Protein AF-A0A7S2FDY1-F1 (afdb_monomer_lite)

Organism: NCBI:txid3111310

Secondary structure (DSSP, 8-state):
--TTEEEEEEEGGGSTTHHHHHHHHHHHHHHHHHH-TTSPP----EEEEEEESSSPPPPS--S-STTS-SS-PPEEEE--SS-EEEEE-SSTTSPPEEEEE-TT-EEEE--

pLDDT: mean 92.92, std 7.88, range [49.12, 98.5]

Radius of gyration: 14.55 Å; chains: 1; bounding box: 31×36×36 Å

InterPro domains:
  IPR004574 Alkylated DNA repair protein AlkB [PTHR16557] (29-111)
  IPR027450 Alpha-ketoglutarate-dependent dioxygenase AlkB-like [PF13532] (19-111)
  IPR037151 Alpha-ketoglutarate-dependent dioxygenase AlkB-like superfamily [G3DSA:2.60.120.590] (2-111)

Sequence (111 aa):
VRQGRGRVYDAVDSFVGAPEIRRACEDCVKLARVFDPSMPEMKPSHLLVLYYTTSRKLGWHRDDGPQDGRTLAPVVSLSLGHACDFELKDNPGDTPLVVRLESGDALLFGG

Structure (mmCIF, N/CA/C/O backbone):
data_AF-A0A7S2FDY1-F1
#
_entry.id   AF-A0A7S2FDY1-F1
#
loop_
_atom_site.group_PDB
_atom_site.id
_atom_site.type_symbol
_atom_site.label_atom_id
_atom_site.label_alt_id
_atom_site.label_comp_id
_atom_site.label_asym_id
_atom_site.label_entity_id
_atom_site.label_seq_id
_atom_site.pdbx_PDB_ins_code
_atom_site.Cartn_x
_atom_site.Cartn_y
_atom_site.Cartn_z
_atom_site.occupancy
_atom_site.B_iso_or_equiv
_atom_site.auth_seq_id
_atom_site.auth_comp_id
_atom_site.auth_asym_id
_atom_site.auth_atom_id
_atom_site.pdbx_PDB_model_num
ATOM 1 N N . VAL A 1 1 ? -7.999 -21.892 11.474 1.00 49.12 1 VAL A N 1
ATOM 2 C CA . VAL A 1 1 ? -8.477 -20.627 10.864 1.00 49.12 1 VAL A CA 1
ATOM 3 C C . VAL A 1 1 ? -8.902 -19.696 11.988 1.00 49.12 1 VAL A C 1
ATOM 5 O O . VAL A 1 1 ? -9.760 -20.081 12.772 1.00 49.12 1 VAL A O 1
ATOM 8 N N . ARG A 1 2 ? -8.255 -18.538 12.165 1.00 51.34 2 ARG A N 1
ATOM 9 C CA . ARG A 1 2 ? -8.695 -17.561 13.176 1.00 51.34 2 ARG A CA 1
ATOM 10 C C . ARG A 1 2 ? -9.968 -16.899 12.634 1.00 51.34 2 ARG A C 1
ATOM 12 O O . ARG A 1 2 ? -9.935 -16.359 11.536 1.00 51.34 2 ARG A O 1
ATOM 19 N N . GLN A 1 3 ? -11.092 -17.010 13.342 1.00 70.94 3 GLN A N 1
ATOM 20 C CA . GLN A 1 3 ? -12.363 -16.447 12.872 1.00 70.94 3 GLN A CA 1
ATOM 21 C C . GLN A 1 3 ? -12.234 -14.929 12.657 1.00 70.94 3 GLN A C 1
ATOM 23 O O . GLN A 1 3 ? -11.677 -14.223 13.502 1.00 70.94 3 GLN A O 1
ATOM 28 N N . GLY A 1 4 ? -12.748 -14.432 11.530 1.00 78.06 4 GLY A N 1
ATOM 29 C CA . GLY A 1 4 ? -12.909 -12.998 11.281 1.00 78.06 4 GLY A CA 1
ATOM 30 C C . GLY A 1 4 ? -11.773 -12.278 10.552 1.00 78.06 4 GLY A C 1
ATOM 31 O O . GLY A 1 4 ? -11.973 -11.149 10.118 1.00 78.06 4 GLY A O 1
ATOM 32 N N . ARG A 1 5 ? -10.591 -12.893 10.411 1.00 87.69 5 ARG A N 1
ATOM 33 C CA . ARG A 1 5 ? -9.466 -12.314 9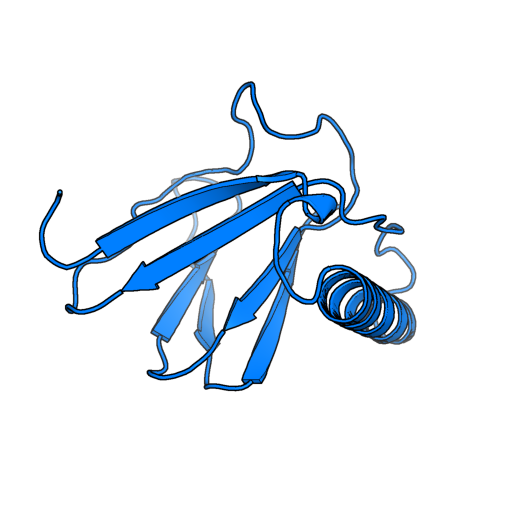.661 1.00 87.69 5 ARG A CA 1
ATOM 34 C C . ARG A 1 5 ? -8.560 -13.400 9.104 1.00 87.69 5 ARG A C 1
ATOM 36 O O . ARG A 1 5 ? -8.197 -14.320 9.840 1.00 87.69 5 ARG A O 1
ATOM 43 N N . GLY A 1 6 ? -8.092 -13.237 7.875 1.00 91.25 6 GLY A N 1
ATOM 44 C CA . GLY A 1 6 ? -6.971 -14.028 7.381 1.00 91.25 6 GLY A CA 1
ATOM 45 C C . GLY A 1 6 ? -6.027 -13.244 6.493 1.00 91.25 6 GLY A C 1
ATOM 46 O O . GLY A 1 6 ? -6.230 -12.063 6.212 1.00 91.25 6 GLY A O 1
ATOM 47 N N . ARG A 1 7 ? -4.936 -13.924 6.148 1.00 93.25 7 ARG A N 1
ATOM 48 C CA . ARG A 1 7 ? -3.843 -13.375 5.360 1.00 93.25 7 ARG A CA 1
ATOM 49 C C . ARG A 1 7 ? -3.354 -14.395 4.348 1.00 93.25 7 ARG A C 1
ATOM 51 O O . ARG A 1 7 ? -3.245 -15.573 4.690 1.00 93.25 7 ARG A O 1
ATOM 58 N N . VAL A 1 8 ? -3.011 -13.919 3.162 1.00 94.62 8 VAL A N 1
ATOM 59 C CA . VAL A 1 8 ? -2.234 -14.653 2.160 1.00 94.62 8 VAL A CA 1
ATOM 60 C C . VAL A 1 8 ? -1.046 -13.773 1.805 1.00 94.62 8 VAL A C 1
ATOM 62 O O . VAL A 1 8 ? -1.229 -12.586 1.562 1.00 94.62 8 VAL A O 1
ATOM 65 N N . TYR A 1 9 ? 0.158 -14.329 1.850 1.00 93.81 9 TYR A N 1
ATOM 66 C CA . TYR A 1 9 ? 1.385 -13.634 1.480 1.00 93.81 9 TYR A CA 1
ATOM 67 C C . TYR A 1 9 ? 2.176 -14.535 0.552 1.00 93.81 9 TYR A C 1
ATOM 69 O O . TYR A 1 9 ? 2.458 -15.673 0.928 1.00 93.81 9 TYR A O 1
ATOM 77 N N . ASP A 1 10 ? 2.502 -14.028 -0.628 1.00 95.31 10 ASP A N 1
ATOM 78 C CA . ASP A 1 10 ? 3.279 -14.757 -1.623 1.00 95.31 10 ASP A CA 1
ATOM 79 C C . ASP A 1 10 ? 3.872 -13.770 -2.646 1.00 95.31 10 ASP A C 1
ATOM 81 O O . ASP A 1 10 ? 3.556 -12.572 -2.635 1.00 95.31 10 ASP A O 1
ATOM 85 N N . ALA A 1 11 ? 4.726 -14.262 -3.540 1.00 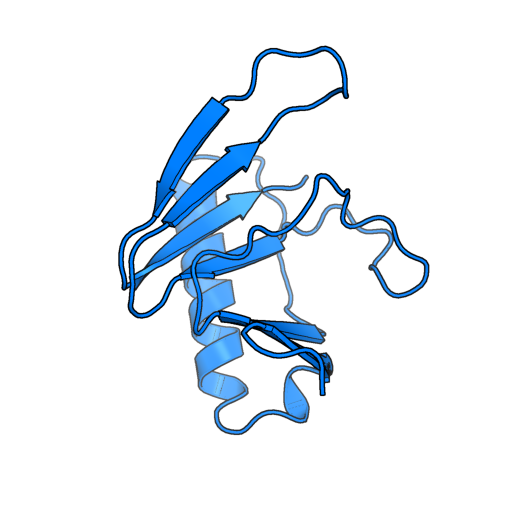95.50 11 ALA A N 1
ATOM 86 C CA . ALA A 1 11 ? 5.175 -13.525 -4.710 1.00 95.50 11 ALA A CA 1
ATOM 87 C C . ALA A 1 11 ? 3.961 -13.073 -5.531 1.00 95.50 11 ALA A C 1
ATOM 89 O O . ALA A 1 11 ? 3.022 -13.843 -5.736 1.00 95.50 11 ALA A O 1
ATOM 90 N N . VAL A 1 12 ? 3.971 -11.841 -6.043 1.00 96.50 12 VAL A N 1
ATOM 91 C CA . VAL A 1 12 ? 2.809 -11.284 -6.763 1.00 96.50 12 VAL A CA 1
ATOM 92 C C . VAL A 1 12 ? 2.433 -12.117 -7.996 1.00 96.50 12 VAL A C 1
ATOM 94 O O . VAL A 1 12 ? 1.257 -12.227 -8.320 1.00 96.50 12 VAL A O 1
ATOM 97 N N . ASP A 1 13 ? 3.405 -12.785 -8.625 1.00 97.12 13 ASP A N 1
ATOM 98 C CA . ASP A 1 13 ? 3.180 -13.642 -9.798 1.00 97.12 13 ASP A CA 1
ATOM 99 C C . ASP A 1 13 ? 2.416 -14.941 -9.478 1.00 97.12 13 ASP A C 1
ATOM 101 O O . ASP A 1 13 ? 1.951 -15.618 -10.391 1.00 97.12 13 ASP A O 1
ATOM 105 N N . SER A 1 14 ? 2.254 -15.287 -8.197 1.00 97.19 14 SER A N 1
ATOM 106 C CA . SER A 1 14 ? 1.410 -16.412 -7.766 1.00 97.19 14 SER A CA 1
ATOM 107 C C . SER A 1 14 ? -0.089 -16.076 -7.760 1.00 97.19 14 SER A C 1
ATOM 109 O O . SER A 1 14 ? -0.924 -16.980 -7.679 1.00 97.19 14 SER A O 1
ATOM 111 N N . PHE A 1 15 ? -0.453 -14.791 -7.850 1.00 96.69 15 PHE A N 1
ATOM 112 C CA . PHE A 1 15 ? -1.839 -14.339 -7.793 1.00 96.69 15 PHE A CA 1
ATOM 113 C C . PHE A 1 15 ? -2.454 -14.243 -9.191 1.00 96.69 15 PHE A C 1
ATOM 115 O O . PHE A 1 15 ? -1.833 -13.794 -10.157 1.00 96.69 15 PHE A O 1
ATOM 122 N N . VAL A 1 16 ? -3.730 -14.616 -9.296 1.00 96.56 16 VAL A N 1
ATOM 123 C CA . VAL A 1 16 ? -4.518 -14.369 -10.509 1.00 96.56 16 VAL A CA 1
ATOM 124 C C . VAL A 1 16 ? -4.644 -12.858 -10.715 1.00 96.56 16 VAL A C 1
ATOM 126 O O . VAL A 1 16 ? -4.988 -12.133 -9.784 1.00 96.56 16 VAL A O 1
ATOM 129 N N . GLY A 1 17 ? -4.376 -12.393 -11.935 1.00 95.94 17 GLY A N 1
ATOM 130 C CA . GLY A 1 17 ? -4.380 -10.965 -12.260 1.00 95.94 17 GLY A CA 1
ATOM 131 C C . GLY A 1 17 ? -3.101 -10.225 -11.851 1.00 95.94 17 GLY A C 1
ATOM 132 O O . GLY A 1 17 ? -3.123 -9.013 -11.644 1.00 95.94 17 GLY A O 1
ATOM 133 N N . ALA A 1 18 ? -1.976 -10.936 -11.698 1.00 97.12 18 ALA A N 1
ATOM 134 C CA . ALA A 1 18 ? -0.684 -10.322 -11.391 1.00 97.12 18 ALA A CA 1
ATOM 135 C C . ALA A 1 18 ? -0.320 -9.135 -12.313 1.00 97.12 18 ALA A C 1
ATOM 137 O O . ALA A 1 18 ? 0.140 -8.122 -11.781 1.00 97.12 18 ALA A O 1
ATOM 138 N N . PRO A 1 19 ? -0.538 -9.174 -13.649 1.00 97.94 19 PRO A N 1
ATOM 139 C CA . PRO A 1 19 ? -0.272 -8.019 -14.511 1.00 97.94 19 PRO A CA 1
ATOM 140 C C . PRO A 1 19 ? -1.080 -6.776 -14.120 1.00 97.94 19 PRO A C 1
ATOM 142 O O . PRO A 1 19 ? -0.534 -5.674 -14.067 1.00 97.94 19 PRO A O 1
ATOM 145 N N . GLU A 1 20 ? -2.362 -6.944 -13.803 1.00 97.62 20 GLU A N 1
ATOM 146 C CA . GLU A 1 20 ? -3.263 -5.867 -13.401 1.00 97.62 20 GLU A CA 1
ATOM 147 C C . GLU A 1 20 ? -2.889 -5.306 -12.028 1.00 97.62 20 GLU A C 1
ATOM 149 O O . GLU A 1 20 ? -2.865 -4.089 -11.854 1.00 97.62 20 GLU A O 1
ATOM 154 N N . ILE A 1 21 ? -2.532 -6.174 -11.076 1.00 96.94 21 ILE A N 1
ATOM 155 C CA . ILE A 1 21 ? -2.067 -5.775 -9.741 1.00 96.94 21 ILE A CA 1
ATOM 156 C C . ILE A 1 21 ? -0.776 -4.961 -9.855 1.00 96.94 21 ILE A C 1
ATOM 158 O O . ILE A 1 21 ? -0.671 -3.879 -9.280 1.00 96.94 21 ILE A O 1
ATOM 162 N N . ARG A 1 22 ? 0.201 -5.454 -10.630 1.00 97.44 22 ARG A N 1
ATOM 163 C CA . ARG A 1 22 ? 1.470 -4.751 -10.870 1.00 97.44 22 ARG A CA 1
ATOM 164 C C . ARG A 1 22 ? 1.217 -3.371 -11.459 1.00 97.44 22 ARG A C 1
ATOM 166 O O . ARG A 1 22 ? 1.705 -2.382 -10.921 1.00 97.44 22 ARG A O 1
ATOM 173 N N . ARG A 1 23 ? 0.395 -3.311 -12.509 1.00 97.38 23 ARG A N 1
ATOM 174 C CA . ARG A 1 23 ? 0.033 -2.059 -13.165 1.00 97.38 23 ARG A CA 1
ATOM 175 C C . ARG A 1 23 ? -0.647 -1.086 -12.203 1.00 97.38 23 ARG A C 1
ATOM 177 O O . ARG A 1 23 ? -0.275 0.079 -12.189 1.00 97.38 23 ARG A O 1
ATOM 184 N N . ALA A 1 24 ? -1.604 -1.547 -11.397 1.00 97.06 24 ALA A N 1
ATOM 185 C CA . ALA A 1 24 ? -2.289 -0.696 -10.428 1.00 97.06 24 ALA A CA 1
ATOM 186 C C . ALA A 1 24 ? -1.301 -0.076 -9.428 1.00 97.06 24 ALA A C 1
ATOM 188 O O . ALA A 1 24 ? -1.311 1.137 -9.232 1.00 97.06 24 ALA A O 1
ATOM 189 N N . CYS A 1 25 ? -0.392 -0.877 -8.860 1.00 97.56 25 CYS A N 1
ATOM 190 C CA . CYS A 1 25 ? 0.634 -0.371 -7.947 1.00 97.56 25 CYS A CA 1
ATOM 191 C C . CYS A 1 25 ? 1.585 0.621 -8.631 1.00 97.56 25 CYS A C 1
ATOM 193 O O . CYS A 1 25 ? 1.875 1.680 -8.079 1.00 97.56 25 CYS A O 1
ATOM 195 N N . GLU A 1 26 ? 2.055 0.303 -9.838 1.00 96.94 26 GLU A N 1
ATOM 196 C CA . GLU A 1 26 ? 2.935 1.184 -10.608 1.00 96.94 26 GLU A CA 1
ATOM 197 C C . GLU A 1 26 ? 2.255 2.513 -10.953 1.00 96.94 26 GLU A C 1
ATOM 199 O O . GLU A 1 26 ? 2.879 3.567 -10.841 1.00 96.94 26 GLU A O 1
ATOM 204 N N . ASP A 1 27 ? 0.983 2.488 -11.349 1.00 97.44 27 ASP A N 1
ATOM 205 C CA . ASP A 1 27 ? 0.220 3.689 -11.687 1.00 97.44 27 ASP A CA 1
ATOM 206 C C . ASP A 1 27 ? -0.051 4.547 -10.437 1.00 97.44 27 ASP A C 1
ATOM 208 O O . ASP A 1 27 ? 0.099 5.770 -10.495 1.00 97.44 27 ASP A O 1
ATOM 212 N N . CYS A 1 28 ? -0.323 3.930 -9.280 1.00 97.69 28 CYS A N 1
ATOM 213 C CA . CYS A 1 28 ? -0.402 4.631 -7.996 1.00 97.69 28 CYS A CA 1
ATOM 214 C C . CYS A 1 28 ? 0.921 5.316 -7.619 1.00 97.69 28 CYS A C 1
ATOM 216 O O . CYS A 1 28 ? 0.918 6.487 -7.243 1.00 97.69 28 CYS A O 1
ATOM 218 N N . VAL A 1 29 ? 2.058 4.622 -7.744 1.00 97.31 29 VAL A N 1
ATOM 219 C CA . VAL A 1 29 ? 3.378 5.192 -7.418 1.00 97.31 29 VAL A CA 1
ATOM 220 C C . VAL A 1 29 ? 3.749 6.309 -8.390 1.00 97.31 29 VAL A C 1
ATOM 222 O O . VAL A 1 29 ? 4.231 7.355 -7.959 1.00 97.31 29 VAL A O 1
ATOM 225 N N . LYS A 1 30 ? 3.476 6.146 -9.691 1.00 97.38 30 LYS A N 1
ATOM 226 C CA . LYS A 1 30 ? 3.663 7.222 -10.679 1.00 97.38 30 LYS A CA 1
ATOM 227 C C . LYS A 1 30 ? 2.858 8.461 -10.302 1.00 97.38 30 LYS A C 1
ATOM 229 O O . LYS A 1 30 ? 3.404 9.558 -10.348 1.00 97.38 30 LYS A O 1
ATOM 234 N N . LEU A 1 31 ? 1.592 8.294 -9.914 1.00 97.38 31 LEU A N 1
ATOM 235 C CA . LEU A 1 31 ? 0.743 9.406 -9.495 1.00 97.38 31 LEU A CA 1
ATOM 236 C C . LEU A 1 31 ? 1.261 10.061 -8.211 1.00 97.38 31 LEU A C 1
ATOM 238 O O . LEU A 1 31 ? 1.364 11.283 -8.160 1.00 97.38 31 LEU A O 1
ATOM 242 N N . ALA A 1 32 ? 1.643 9.274 -7.204 1.00 96.75 32 A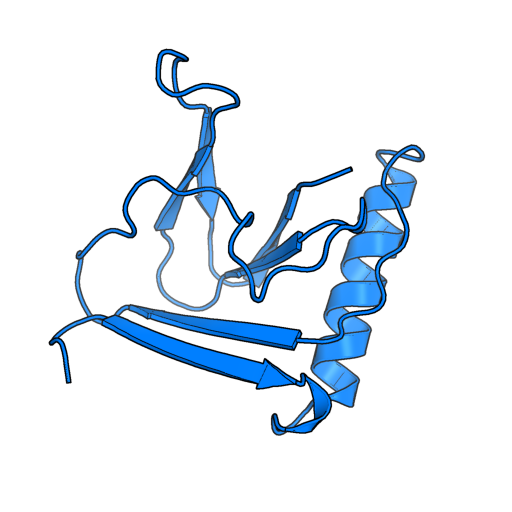LA A N 1
ATOM 243 C CA . ALA A 1 32 ? 2.215 9.803 -5.968 1.00 96.75 32 ALA A CA 1
ATOM 244 C C . ALA A 1 32 ? 3.472 10.637 -6.240 1.00 96.75 32 ALA A C 1
ATOM 246 O O . ALA A 1 32 ? 3.597 11.731 -5.704 1.00 96.75 32 ALA A O 1
ATOM 247 N N . ARG A 1 33 ? 4.336 10.193 -7.161 1.00 96.94 33 ARG A N 1
ATOM 248 C CA . ARG A 1 33 ? 5.548 10.923 -7.565 1.00 96.94 33 ARG A CA 1
ATOM 249 C C . ARG A 1 33 ? 5.289 12.259 -8.261 1.00 96.94 33 ARG A C 1
ATOM 251 O O . ARG A 1 33 ? 6.177 13.107 -8.277 1.00 96.94 33 ARG A O 1
ATOM 258 N N . VAL A 1 34 ? 4.096 12.471 -8.822 1.00 97.56 34 VAL A N 1
ATOM 259 C CA . VAL A 1 34 ? 3.693 13.790 -9.342 1.00 97.56 34 VAL A CA 1
ATOM 260 C C . VAL A 1 34 ? 3.501 14.791 -8.198 1.00 97.56 34 VAL A C 1
ATOM 262 O O . VAL A 1 34 ? 3.824 15.965 -8.363 1.00 97.56 34 VAL A O 1
ATOM 265 N N . PHE A 1 35 ? 3.001 14.338 -7.045 1.00 96.06 35 PHE A N 1
ATOM 266 C CA . PHE A 1 35 ? 2.748 15.183 -5.870 1.00 96.06 35 PHE A CA 1
ATOM 267 C C . PHE A 1 35 ? 3.930 15.233 -4.897 1.00 96.06 35 PHE A C 1
ATOM 269 O O . PHE A 1 35 ? 4.179 16.272 -4.292 1.00 96.06 35 PHE A O 1
ATOM 276 N N . ASP A 1 36 ? 4.670 14.134 -4.782 1.00 96.19 36 ASP A N 1
ATOM 277 C CA . ASP A 1 36 ? 5.884 14.007 -3.989 1.00 96.19 36 ASP A CA 1
ATOM 278 C C . ASP A 1 36 ? 6.999 13.361 -4.829 1.00 96.19 36 ASP A C 1
ATOM 280 O O . ASP A 1 36 ? 7.144 12.135 -4.853 1.00 96.19 36 ASP A O 1
ATOM 284 N N . PRO A 1 37 ? 7.823 14.171 -5.516 1.00 95.88 37 PRO A N 1
ATOM 285 C CA . PRO A 1 37 ? 8.930 13.667 -6.325 1.00 95.88 37 PRO A CA 1
ATOM 286 C C . PRO A 1 37 ? 9.996 12.881 -5.547 1.00 95.88 37 PRO A C 1
ATOM 288 O O . PRO A 1 37 ? 10.819 12.219 -6.183 1.00 95.88 37 PRO A O 1
ATOM 291 N N . SER A 1 38 ? 10.014 12.958 -4.208 1.00 95.25 38 SER A N 1
ATOM 292 C CA . SER A 1 38 ? 10.956 12.206 -3.372 1.00 95.25 38 SER A CA 1
ATOM 293 C C . SER A 1 38 ? 10.556 10.741 -3.179 1.00 95.25 38 SER A C 1
ATOM 295 O O . SER A 1 38 ? 11.418 9.916 -2.875 1.00 95.25 38 SER A O 1
ATOM 297 N N . MET A 1 39 ? 9.285 10.405 -3.435 1.00 95.69 39 MET A N 1
ATOM 298 C CA . MET A 1 39 ? 8.762 9.042 -3.364 1.00 95.69 39 MET A CA 1
ATOM 299 C C . MET A 1 39 ? 9.575 8.095 -4.271 1.00 95.69 39 MET A C 1
ATOM 301 O O . MET A 1 39 ? 9.637 8.311 -5.493 1.00 95.69 39 MET A O 1
ATOM 305 N N . PRO A 1 40 ? 10.190 7.031 -3.719 1.00 95.62 40 PRO A N 1
ATOM 306 C CA . PRO A 1 40 ? 10.977 6.093 -4.508 1.00 95.62 40 PRO A CA 1
ATOM 307 C C . PRO A 1 40 ? 10.137 5.293 -5.503 1.00 95.62 40 PRO A C 1
ATOM 309 O O . PRO A 1 40 ? 8.918 5.157 -5.391 1.00 95.62 40 PRO A O 1
ATOM 312 N N . GLU A 1 41 ? 10.814 4.711 -6.489 1.00 94.50 41 GLU A N 1
ATOM 313 C CA . GLU A 1 41 ? 10.182 3.731 -7.366 1.00 94.50 41 GLU A CA 1
ATOM 314 C C . GLU A 1 41 ? 9.864 2.438 -6.620 1.00 94.50 41 GLU A C 1
ATOM 316 O O . GLU A 1 41 ? 10.569 2.020 -5.702 1.00 94.50 41 GLU A O 1
ATOM 321 N N . MET A 1 42 ? 8.811 1.769 -7.077 1.00 93.00 42 MET A N 1
ATOM 322 C CA . MET A 1 42 ? 8.423 0.453 -6.603 1.00 93.00 42 MET A CA 1
ATOM 323 C C . MET A 1 42 ? 8.305 -0.490 -7.793 1.00 93.00 42 MET A C 1
ATOM 325 O O . MET A 1 42 ? 7.648 -0.177 -8.784 1.00 93.00 42 MET A O 1
ATOM 329 N N . LYS A 1 43 ? 8.872 -1.688 -7.650 1.00 93.19 43 LYS A N 1
ATOM 330 C CA . LYS A 1 43 ? 8.515 -2.847 -8.467 1.00 93.19 43 LYS A CA 1
ATOM 331 C C . LYS A 1 43 ? 7.901 -3.900 -7.541 1.00 93.19 43 LYS A C 1
ATOM 333 O O . LYS A 1 43 ? 8.659 -4.556 -6.823 1.00 93.19 43 LYS A O 1
ATOM 338 N N . PRO A 1 44 ? 6.567 -4.069 -7.512 1.00 93.62 44 PRO A N 1
ATOM 339 C CA . PRO A 1 44 ? 5.926 -4.978 -6.565 1.00 93.62 44 PRO A CA 1
ATOM 340 C C . PRO A 1 44 ? 6.449 -6.404 -6.768 1.00 93.62 44 PRO A C 1
ATOM 342 O O . PRO A 1 44 ? 6.420 -6.935 -7.877 1.00 93.62 44 PRO A O 1
ATOM 345 N N . SER A 1 45 ? 6.984 -7.017 -5.715 1.00 93.12 45 SER A N 1
ATOM 346 C CA . SER A 1 45 ? 7.540 -8.378 -5.764 1.00 93.12 45 SER A CA 1
ATOM 347 C C . SER A 1 45 ? 6.652 -9.381 -5.036 1.00 93.12 45 SER A C 1
ATOM 349 O O . SER A 1 45 ? 6.493 -10.507 -5.499 1.00 93.12 45 SER A O 1
ATOM 351 N N . HIS A 1 46 ? 6.033 -8.947 -3.942 1.00 94.31 46 HIS A N 1
ATOM 352 C CA . HIS A 1 46 ? 5.163 -9.741 -3.089 1.00 94.31 46 HIS A CA 1
ATOM 353 C C . HIS A 1 46 ? 3.868 -8.984 -2.826 1.00 94.31 46 HIS A C 1
ATOM 355 O O . HIS A 1 46 ? 3.836 -7.753 -2.879 1.00 94.31 46 HIS A O 1
ATOM 361 N N . LEU A 1 47 ? 2.810 -9.731 -2.535 1.00 95.69 47 LEU A N 1
ATOM 362 C CA . LEU A 1 47 ? 1.510 -9.194 -2.167 1.00 95.69 47 LEU A CA 1
ATOM 363 C C . LEU A 1 47 ? 1.057 -9.822 -0.851 1.00 95.69 47 LEU A C 1
ATOM 365 O O . LEU A 1 47 ? 1.020 -11.045 -0.713 1.00 95.69 47 LEU A O 1
ATOM 369 N N . LEU A 1 48 ? 0.672 -8.972 0.100 1.00 95.44 48 LEU A N 1
ATOM 370 C CA . LEU A 1 48 ? -0.043 -9.367 1.307 1.00 95.44 48 LEU A CA 1
ATOM 371 C C . LEU A 1 48 ? -1.531 -9.051 1.129 1.00 95.44 48 LEU A C 1
ATOM 373 O O . LEU A 1 48 ? -1.939 -7.895 1.181 1.00 95.44 48 LEU A O 1
ATOM 377 N N . VAL A 1 49 ? -2.358 -10.081 0.974 1.00 95.75 49 VAL A N 1
ATOM 378 C CA . VAL A 1 49 ? -3.816 -9.935 0.988 1.00 95.75 49 VAL A CA 1
ATOM 379 C C . VAL A 1 49 ? -4.309 -10.103 2.415 1.00 95.75 49 VAL A C 1
ATOM 381 O O . VAL A 1 49 ? -4.143 -11.170 3.011 1.00 95.75 49 VAL A O 1
ATOM 384 N N . LEU A 1 50 ? -4.947 -9.067 2.953 1.00 95.00 50 LEU A N 1
ATOM 385 C CA . LEU A 1 50 ? -5.636 -9.101 4.240 1.00 95.00 50 LEU A CA 1
ATOM 386 C C . LEU A 1 50 ? -7.140 -9.073 3.993 1.00 95.00 50 LEU A C 1
ATOM 388 O O . LEU A 1 50 ? -7.642 -8.172 3.331 1.00 95.00 50 LEU A O 1
ATOM 392 N N . TYR A 1 51 ? 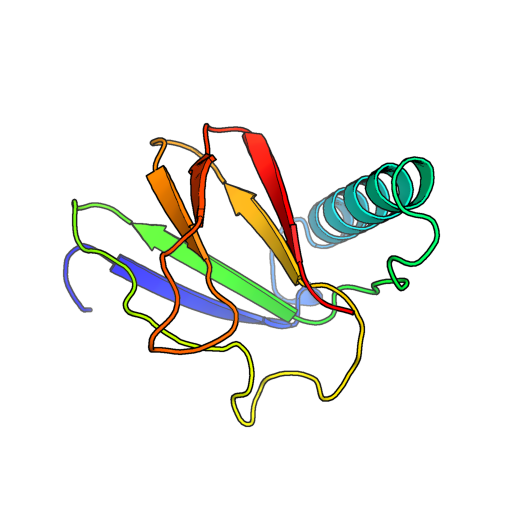-7.866 -10.041 4.549 1.00 94.00 51 TYR A N 1
ATOM 393 C CA . TYR A 1 51 ? -9.326 -10.025 4.528 1.00 94.00 51 TYR A CA 1
ATOM 394 C C . TYR A 1 51 ? -9.873 -9.953 5.948 1.00 94.00 51 TYR A C 1
ATOM 396 O O . TYR A 1 51 ? -9.402 -10.654 6.850 1.00 94.00 51 TYR A O 1
ATOM 404 N N . TYR A 1 52 ? -10.891 -9.117 6.128 1.00 93.38 52 TYR A N 1
ATOM 405 C CA . TYR A 1 52 ? -11.553 -8.857 7.399 1.00 93.38 52 TYR A CA 1
ATOM 406 C C . TYR A 1 52 ? -13.043 -9.140 7.231 1.00 93.38 52 TYR A C 1
ATOM 408 O O . TYR A 1 52 ? -13.695 -8.570 6.364 1.00 93.38 52 TYR A O 1
ATOM 416 N N . THR A 1 53 ? -13.582 -10.043 8.045 1.00 91.50 53 THR A N 1
ATOM 417 C CA . THR A 1 53 ? -15.016 -10.382 8.058 1.00 91.50 53 THR A CA 1
ATOM 418 C C . THR A 1 53 ? -15.681 -10.046 9.390 1.00 91.50 53 THR A C 1
ATOM 420 O O . THR A 1 53 ? -16.859 -10.322 9.591 1.00 91.50 53 THR A O 1
ATOM 423 N N . THR A 1 54 ? -14.931 -9.447 10.318 1.00 89.19 54 THR A N 1
ATOM 424 C CA . THR A 1 54 ? -15.426 -8.923 11.595 1.00 89.19 54 THR A CA 1
ATOM 425 C C . THR A 1 54 ? -14.742 -7.598 11.920 1.00 89.19 54 THR A C 1
ATOM 427 O O . THR A 1 54 ? -13.781 -7.206 11.263 1.00 89.19 54 THR A O 1
ATOM 430 N N . SER A 1 55 ? -15.175 -6.937 12.994 1.00 85.00 55 SER A N 1
ATOM 431 C CA . SER A 1 55 ? -14.560 -5.716 13.535 1.00 85.00 55 SER A CA 1
ATOM 432 C C . SER A 1 55 ? -13.212 -5.941 14.244 1.00 85.00 55 SER A C 1
ATOM 434 O O . SER A 1 55 ? -12.736 -5.074 14.980 1.00 85.00 55 SER A O 1
ATOM 436 N N . ARG A 1 56 ? -12.571 -7.108 14.067 1.00 85.50 56 ARG A N 1
ATOM 437 C CA . ARG A 1 56 ? -11.240 -7.359 14.633 1.00 85.50 56 ARG A CA 1
ATOM 438 C C . ARG A 1 56 ? -10.195 -6.483 13.947 1.00 85.50 56 ARG A C 1
ATOM 440 O O . ARG A 1 56 ? -10.016 -6.554 12.736 1.00 85.50 56 ARG A O 1
ATOM 447 N N . LYS A 1 57 ? -9.443 -5.741 14.759 1.00 89.69 57 LYS A N 1
ATOM 448 C CA . LYS A 1 57 ? -8.376 -4.842 14.308 1.00 89.69 57 LYS A CA 1
ATOM 449 C C . LYS A 1 57 ? -7.082 -5.583 13.951 1.00 89.69 57 LYS A C 1
ATOM 451 O O . LYS A 1 57 ? -6.796 -6.668 14.470 1.00 89.69 57 LYS A O 1
ATOM 456 N N . LEU A 1 58 ? -6.278 -4.954 13.097 1.00 91.56 58 LEU A N 1
ATOM 457 C CA . LEU A 1 58 ? -4.850 -5.227 12.961 1.00 91.56 58 LEU A CA 1
ATOM 458 C C . LEU A 1 58 ? -4.114 -4.463 14.073 1.00 91.56 58 LEU A C 1
ATOM 460 O O . LEU A 1 58 ? -4.406 -3.297 14.314 1.00 91.56 58 LEU A O 1
ATOM 464 N N . GLY A 1 59 ? -3.231 -5.140 14.806 1.00 92.06 59 GLY A N 1
ATOM 465 C CA . GLY A 1 59 ? -2.446 -4.496 15.861 1.00 92.06 59 GLY A CA 1
ATOM 466 C C . GLY A 1 59 ? -1.318 -3.635 15.293 1.00 92.06 59 GLY A C 1
ATOM 467 O O . GLY A 1 59 ? -0.946 -3.788 14.129 1.00 92.06 59 GLY A O 1
ATOM 468 N N . TRP A 1 60 ? -0.744 -2.781 16.139 1.00 94.94 60 TRP A N 1
ATOM 469 C CA . TRP A 1 60 ? 0.455 -2.011 15.809 1.00 94.94 60 TRP A CA 1
ATOM 470 C C . TRP A 1 60 ? 1.603 -2.931 15.394 1.00 94.94 60 TRP A C 1
ATOM 472 O O . TRP A 1 60 ? 1.921 -3.893 16.094 1.00 94.94 60 TRP A O 1
ATOM 482 N N . HIS A 1 61 ? 2.207 -2.625 14.254 1.00 93.31 61 HIS A N 1
ATOM 483 C CA . HIS A 1 61 ? 3.379 -3.300 13.715 1.00 93.31 61 HIS A CA 1
ATOM 484 C C . HIS A 1 61 ? 4.116 -2.341 12.780 1.00 93.31 61 HIS A C 1
ATOM 486 O O . HIS A 1 61 ? 3.607 -1.269 12.447 1.00 93.31 61 HIS A O 1
ATOM 492 N N . ARG A 1 62 ? 5.317 -2.747 12.386 1.00 91.19 62 ARG A 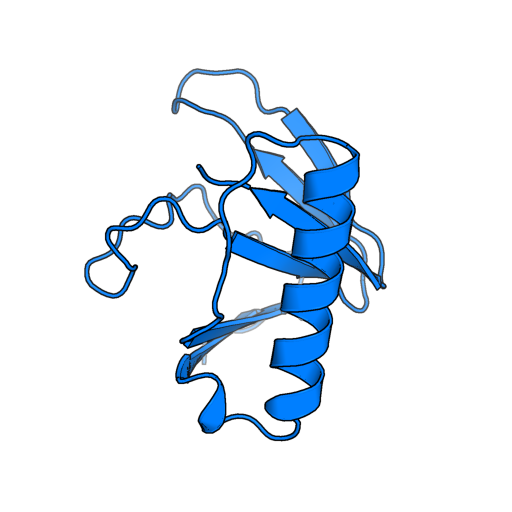N 1
ATOM 493 C CA . ARG A 1 62 ? 6.079 -2.166 11.291 1.00 91.19 62 ARG A CA 1
ATOM 494 C C . ARG A 1 62 ? 6.333 -3.283 10.281 1.00 91.19 62 ARG A C 1
ATOM 496 O O . ARG A 1 62 ? 6.454 -4.442 10.679 1.00 91.19 62 ARG A O 1
ATOM 503 N N . ASP A 1 63 ? 6.406 -2.927 9.007 1.00 89.81 63 ASP A N 1
ATOM 504 C CA . ASP A 1 63 ? 6.765 -3.853 7.930 1.00 89.81 63 ASP A CA 1
ATOM 505 C C . ASP A 1 63 ? 8.299 -3.997 7.875 1.00 89.81 63 ASP A C 1
ATOM 507 O O . ASP A 1 63 ? 8.962 -3.543 6.945 1.00 89.81 63 ASP A O 1
ATOM 511 N N . ASP A 1 64 ? 8.882 -4.539 8.950 1.00 87.31 64 ASP A N 1
ATOM 512 C CA . ASP A 1 64 ? 10.326 -4.742 9.147 1.00 87.31 64 ASP A CA 1
ATOM 513 C C . ASP A 1 64 ? 10.697 -6.201 9.471 1.00 87.31 64 ASP A C 1
ATOM 515 O O . ASP A 1 64 ? 11.790 -6.505 9.967 1.00 87.31 64 ASP A O 1
ATOM 519 N N . GLY A 1 65 ? 9.783 -7.125 9.188 1.00 85.25 65 GLY A N 1
ATOM 520 C CA . GLY A 1 65 ? 9.965 -8.545 9.402 1.00 85.25 65 GLY A CA 1
ATOM 521 C C . GLY A 1 65 ? 11.047 -9.151 8.498 1.00 85.25 65 GLY A C 1
ATOM 522 O O . GLY A 1 65 ? 11.445 -8.581 7.486 1.00 85.25 65 GLY A O 1
ATOM 523 N N . PRO A 1 66 ? 11.514 -10.379 8.796 1.00 82.69 66 PRO A N 1
ATOM 524 C CA . PRO A 1 66 ? 12.552 -11.045 7.999 1.00 82.69 66 PRO A CA 1
ATOM 525 C C . PRO A 1 66 ? 12.172 -11.304 6.534 1.00 82.69 66 PRO A C 1
ATOM 527 O O . PRO A 1 66 ? 13.050 -11.555 5.713 1.00 82.69 66 PRO A O 1
ATOM 530 N N . GLN A 1 67 ? 10.870 -11.320 6.238 1.00 78.69 67 GLN A N 1
ATOM 531 C CA . GLN A 1 67 ? 10.309 -11.518 4.898 1.00 78.69 67 GLN A CA 1
ATOM 532 C C . GLN A 1 67 ? 10.116 -10.190 4.156 1.00 78.69 67 GLN A C 1
ATOM 534 O O . GLN A 1 67 ? 9.863 -10.197 2.954 1.00 78.69 67 GLN A O 1
ATOM 539 N N . ASP A 1 68 ? 10.257 -9.066 4.857 1.00 79.38 68 ASP A N 1
ATOM 540 C CA . ASP A 1 68 ? 10.092 -7.744 4.282 1.00 79.38 68 ASP A CA 1
ATOM 541 C C . ASP A 1 68 ? 11.405 -7.311 3.617 1.00 79.38 68 ASP A C 1
ATOM 543 O O . ASP A 1 68 ? 12.518 -7.618 4.065 1.00 79.38 68 ASP A O 1
ATOM 547 N N . GLY A 1 69 ? 11.283 -6.643 2.471 1.00 72.62 69 GLY A N 1
ATOM 548 C CA . GLY A 1 69 ? 12.439 -6.173 1.719 1.00 72.62 69 GLY A CA 1
ATOM 549 C C . GLY A 1 69 ? 13.193 -5.096 2.496 1.00 72.62 69 GLY A C 1
ATOM 550 O O . GLY A 1 69 ? 12.594 -4.167 3.025 1.00 72.62 69 GLY A O 1
ATOM 551 N N . ARG A 1 70 ? 14.528 -5.159 2.512 1.00 82.44 70 ARG A N 1
ATOM 552 C CA . ARG A 1 70 ? 15.371 -4.070 3.040 1.00 82.44 70 ARG A CA 1
ATOM 553 C C . ARG A 1 70 ? 15.585 -3.009 1.967 1.00 82.44 70 ARG A C 1
ATOM 555 O O . ARG A 1 70 ? 16.674 -2.891 1.410 1.00 82.44 70 ARG A O 1
ATOM 562 N N . THR A 1 71 ? 14.517 -2.303 1.620 1.00 87.25 71 THR A N 1
ATOM 563 C CA . THR A 1 71 ? 14.514 -1.302 0.548 1.00 87.25 71 THR A CA 1
ATOM 564 C C . THR A 1 71 ? 13.757 -0.059 0.985 1.00 87.25 71 THR A C 1
ATOM 566 O O . THR A 1 71 ? 12.907 -0.149 1.862 1.00 87.25 71 THR A O 1
ATOM 569 N N . LEU A 1 72 ? 14.016 1.065 0.321 1.00 90.19 72 LEU A N 1
ATOM 570 C CA . LEU A 1 72 ? 13.222 2.287 0.476 1.00 90.19 72 LEU A CA 1
ATOM 571 C C . LEU A 1 72 ? 11.994 2.307 -0.449 1.00 90.19 72 LEU A C 1
ATOM 573 O O . LEU A 1 72 ? 11.290 3.306 -0.510 1.00 90.19 72 LEU A O 1
ATOM 577 N N . ALA A 1 73 ? 11.742 1.238 -1.215 1.00 93.38 73 ALA A N 1
ATOM 578 C CA . ALA A 1 73 ? 10.543 1.179 -2.042 1.00 93.38 73 ALA A CA 1
ATOM 579 C C . ALA A 1 73 ? 9.304 1.300 -1.139 1.00 93.38 73 ALA A C 1
ATOM 581 O O . ALA A 1 73 ? 9.264 0.651 -0.088 1.00 93.38 73 ALA A O 1
ATOM 582 N N . PRO A 1 74 ? 8.302 2.105 -1.525 1.00 95.06 74 PRO A N 1
ATOM 583 C CA . PRO A 1 74 ? 7.116 2.280 -0.704 1.00 95.06 74 PRO A CA 1
ATOM 584 C C . PRO A 1 74 ? 6.311 0.983 -0.616 1.00 95.06 74 PRO A C 1
ATOM 586 O O . PRO A 1 74 ? 6.458 0.077 -1.437 1.00 95.06 74 PRO A O 1
ATOM 589 N N . VAL A 1 75 ? 5.400 0.929 0.347 1.00 94.88 75 VAL A N 1
ATOM 590 C CA . VAL A 1 75 ? 4.264 0.010 0.379 1.00 94.88 75 VAL A CA 1
ATOM 591 C C . VAL A 1 75 ? 3.080 0.696 -0.303 1.00 94.88 75 VAL A C 1
ATOM 593 O O . VAL A 1 75 ? 2.789 1.859 -0.034 1.00 94.88 75 VAL A O 1
ATOM 596 N N . VAL A 1 76 ? 2.387 -0.030 -1.184 1.00 97.12 76 VAL A N 1
ATOM 597 C CA . VAL A 1 76 ? 1.101 0.377 -1.772 1.00 97.12 76 VAL A CA 1
ATOM 598 C C . VAL A 1 76 ? 0.023 -0.490 -1.132 1.00 97.12 76 VAL A C 1
ATOM 600 O O . VAL A 1 76 ? -0.027 -1.697 -1.365 1.00 97.12 76 VAL A O 1
ATOM 603 N N . SER A 1 77 ? -0.830 0.124 -0.316 1.00 97.31 77 SER A N 1
ATOM 604 C CA . SER A 1 77 ? -1.950 -0.528 0.359 1.00 97.31 77 SER A CA 1
ATOM 605 C C . SER A 1 77 ? -3.259 -0.167 -0.337 1.00 97.31 77 SER A C 1
ATOM 607 O O . SER A 1 77 ? -3.633 1.003 -0.383 1.00 97.31 77 SER A O 1
ATOM 609 N N . LEU A 1 78 ? -3.955 -1.165 -0.882 1.00 97.50 78 LEU A N 1
ATOM 610 C CA . LEU A 1 78 ? -5.240 -0.993 -1.566 1.00 97.50 78 LEU A CA 1
ATOM 611 C C . LEU A 1 78 ? -6.384 -1.451 -0.654 1.00 97.50 78 LEU A C 1
ATOM 613 O O . LEU A 1 78 ? -6.349 -2.567 -0.132 1.00 97.50 78 LEU A O 1
ATOM 617 N N . SER A 1 79 ? -7.410 -0.615 -0.493 1.00 97.69 79 SER A N 1
ATOM 618 C CA . SER A 1 79 ? -8.585 -0.911 0.336 1.00 97.69 79 SER A CA 1
ATOM 619 C C . SER A 1 79 ? -9.802 -1.222 -0.526 1.00 97.69 79 SER A C 1
ATOM 621 O O . SER A 1 79 ? -10.128 -0.483 -1.448 1.00 97.69 79 SER A O 1
ATOM 623 N N . LEU A 1 80 ? -10.493 -2.328 -0.241 1.00 96.75 80 LEU A N 1
ATOM 624 C CA . LEU A 1 80 ? -11.662 -2.780 -0.999 1.00 96.75 80 LEU A CA 1
ATOM 625 C C . LEU A 1 80 ? -12.769 -3.247 -0.049 1.00 96.75 80 LEU A C 1
ATOM 627 O O . LEU A 1 80 ? -12.517 -4.004 0.890 1.00 96.75 80 LEU A O 1
ATOM 631 N N . GLY A 1 81 ? -14.011 -2.857 -0.337 1.00 96.69 81 GLY A N 1
ATOM 632 C CA . GLY A 1 81 ? -15.186 -3.267 0.430 1.00 96.69 81 GLY A CA 1
ATOM 633 C C . GLY A 1 81 ? -15.491 -2.338 1.605 1.00 96.69 81 GLY A C 1
ATOM 634 O O . GLY A 1 81 ? -15.653 -1.136 1.426 1.00 96.69 81 GLY A O 1
ATOM 635 N N . HIS A 1 82 ? -15.664 -2.893 2.806 1.00 95.31 82 HIS A N 1
ATOM 636 C CA . HIS A 1 82 ? -16.005 -2.074 3.968 1.00 95.31 82 HIS A CA 1
ATOM 637 C C . HIS A 1 82 ? -14.871 -1.118 4.318 1.00 95.31 82 HIS A C 1
ATOM 639 O O . HIS A 1 82 ? -13.720 -1.525 4.457 1.00 95.31 82 HIS A O 1
ATOM 645 N N . ALA A 1 83 ? -15.239 0.138 4.518 1.00 96.44 83 ALA A N 1
ATOM 646 C CA . ALA A 1 83 ? -14.306 1.169 4.901 1.00 96.44 83 ALA A CA 1
ATOM 647 C C . ALA A 1 83 ? -13.755 0.965 6.317 1.00 96.44 83 ALA A C 1
ATOM 649 O O . ALA A 1 83 ? -14.436 0.434 7.207 1.00 96.44 83 ALA A O 1
ATOM 650 N N . CYS A 1 84 ? -12.517 1.400 6.524 1.00 95.75 84 CYS A N 1
ATOM 651 C CA . CYS A 1 84 ? -11.779 1.211 7.763 1.00 95.75 84 CYS A CA 1
ATOM 652 C C . CYS A 1 84 ? -11.009 2.471 8.158 1.00 95.75 84 CYS A C 1
ATOM 654 O O . CYS A 1 84 ? -10.742 3.342 7.335 1.00 95.75 84 CYS A O 1
ATOM 656 N N . ASP A 1 85 ? -10.652 2.554 9.436 1.00 97.25 85 ASP A N 1
ATOM 657 C CA . ASP A 1 85 ? -9.780 3.611 9.933 1.00 97.25 85 ASP A CA 1
ATOM 658 C C . ASP A 1 85 ? -8.359 3.047 9.981 1.00 97.25 85 ASP A C 1
ATOM 660 O O . ASP A 1 85 ? -8.094 2.056 10.671 1.00 97.25 85 ASP A O 1
ATOM 664 N N . PHE A 1 86 ? -7.462 3.647 9.204 1.00 97.06 86 PHE A N 1
ATOM 665 C CA . PHE A 1 86 ? -6.046 3.323 9.181 1.00 97.06 86 PHE A CA 1
ATOM 666 C C . PHE A 1 86 ? -5.300 4.297 10.087 1.00 97.06 86 PHE A C 1
ATOM 668 O O . PHE A 1 86 ? -5.337 5.510 9.883 1.00 97.06 86 PHE A O 1
ATOM 675 N N . GLU A 1 87 ? -4.632 3.762 11.102 1.00 97.12 87 GLU A N 1
ATOM 676 C CA . GLU A 1 87 ? -3.889 4.554 12.077 1.00 97.12 87 GLU A CA 1
ATOM 677 C C . GLU A 1 87 ? -2.383 4.408 11.809 1.00 97.12 87 GLU A C 1
ATOM 679 O O . GLU A 1 87 ? -1.875 3.288 11.720 1.00 97.12 87 GLU A O 1
ATOM 684 N N . LEU A 1 88 ? -1.661 5.528 11.703 1.00 95.62 88 LEU A N 1
ATOM 685 C CA . LEU A 1 88 ? -0.212 5.558 11.491 1.00 95.62 88 LEU A CA 1
ATOM 686 C C . LEU A 1 88 ? 0.491 6.499 12.471 1.00 95.62 88 LEU A C 1
ATOM 688 O O . LEU A 1 88 ? -0.060 7.515 12.893 1.00 95.62 88 LEU A O 1
ATOM 692 N N . LYS A 1 89 ? 1.720 6.138 12.837 1.00 95.38 89 LYS A N 1
ATOM 693 C CA . LYS A 1 89 ? 2.619 6.935 13.674 1.00 95.38 89 LYS A CA 1
ATOM 694 C C . LYS A 1 89 ? 4.061 6.489 13.471 1.00 95.38 89 LYS A C 1
ATOM 696 O O . LYS A 1 89 ? 4.298 5.308 13.211 1.00 95.38 89 LYS A O 1
ATOM 701 N N . ASP A 1 90 ? 5.005 7.402 13.661 1.00 92.00 90 ASP A N 1
ATOM 702 C CA . ASP A 1 90 ? 6.428 7.103 13.488 1.00 92.00 90 ASP A CA 1
ATOM 703 C C . ASP A 1 90 ? 6.971 6.270 14.654 1.00 92.00 90 ASP A C 1
ATOM 705 O O . ASP A 1 90 ? 7.640 5.248 14.447 1.00 92.00 90 ASP A O 1
ATOM 709 N N . ASN A 1 91 ? 6.629 6.661 15.890 1.00 93.88 91 ASN A N 1
ATOM 710 C CA . ASN A 1 91 ? 7.094 6.006 17.110 1.00 93.88 91 ASN A CA 1
ATOM 711 C C . ASN A 1 91 ? 5.936 5.536 18.008 1.00 93.88 91 ASN A C 1
ATOM 713 O O . ASN A 1 91 ? 4.851 6.118 18.001 1.00 93.88 91 ASN A O 1
ATOM 717 N N . PRO A 1 92 ? 6.144 4.511 18.862 1.00 91.19 92 PRO A N 1
ATOM 718 C CA . PRO A 1 92 ? 5.101 3.976 19.742 1.00 91.19 92 PRO A CA 1
ATOM 719 C C . PRO A 1 92 ? 4.402 5.000 20.652 1.00 91.19 92 PRO A C 1
ATOM 721 O O . PRO A 1 92 ? 3.239 4.778 20.994 1.00 91.19 92 PRO A O 1
ATOM 724 N N . GLY A 1 93 ? 5.079 6.090 21.025 1.00 94.25 93 GLY A N 1
ATOM 725 C CA . GLY A 1 93 ? 4.549 7.141 21.901 1.00 94.25 93 GLY A CA 1
ATOM 726 C C . GLY A 1 93 ? 3.838 8.295 21.189 1.00 94.25 93 GLY A C 1
ATOM 727 O O . GLY A 1 93 ? 3.224 9.116 21.867 1.00 94.25 93 GLY A O 1
ATOM 728 N N . ASP A 1 94 ? 3.900 8.361 19.860 1.00 97.06 94 ASP A N 1
ATOM 729 C CA . ASP A 1 94 ? 3.346 9.487 19.110 1.00 97.06 94 ASP A CA 1
ATOM 730 C C . ASP A 1 94 ? 1.816 9.399 19.017 1.00 97.06 94 ASP A C 1
ATOM 732 O O . ASP A 1 94 ? 1.222 8.312 19.064 1.00 97.06 94 ASP A O 1
ATOM 736 N N . THR A 1 95 ? 1.171 10.561 18.870 1.00 97.50 95 THR A N 1
ATOM 737 C CA . THR A 1 95 ? -0.271 10.628 18.597 1.00 97.50 95 THR A CA 1
ATOM 738 C C . THR A 1 95 ? -0.528 10.096 17.186 1.00 97.50 95 THR A C 1
ATOM 740 O O . THR A 1 95 ? 0.054 10.637 16.245 1.00 97.50 95 THR A O 1
ATOM 743 N N . PRO A 1 96 ? -1.378 9.067 17.007 1.00 97.38 96 PRO A N 1
ATOM 744 C CA . PRO A 1 96 ? -1.657 8.536 15.681 1.00 97.38 96 PRO A CA 1
ATOM 745 C C . PRO A 1 96 ? -2.339 9.555 14.770 1.00 97.38 96 PRO A C 1
ATOM 747 O O . PRO A 1 96 ? -3.311 10.201 15.168 1.00 97.38 96 PRO A O 1
ATOM 750 N N . LEU A 1 97 ? -1.886 9.624 13.520 1.00 97.12 97 LEU A N 1
ATOM 751 C CA . LEU A 1 97 ? -2.701 10.138 12.428 1.00 97.12 97 LEU A CA 1
ATOM 752 C C . LEU A 1 97 ? -3.708 9.052 12.042 1.00 97.12 97 LEU A C 1
ATOM 754 O O . LEU A 1 97 ? -3.343 7.887 11.878 1.00 97.12 97 LEU A O 1
ATOM 758 N N . VAL A 1 98 ? -4.974 9.438 11.899 1.00 97.69 98 VAL A N 1
ATOM 759 C CA . VAL A 1 98 ? -6.055 8.536 11.494 1.00 97.69 98 VAL A CA 1
ATOM 760 C C . VAL A 1 98 ? -6.550 8.954 10.120 1.00 97.69 98 VAL A C 1
ATOM 762 O O . VAL A 1 98 ? -6.953 10.100 9.923 1.00 97.69 98 VAL A O 1
ATOM 765 N N . VAL A 1 99 ? -6.531 8.015 9.181 1.00 97.75 99 VAL A N 1
ATOM 766 C CA . VAL A 1 99 ? -7.029 8.194 7.818 1.00 97.75 99 VAL A CA 1
ATOM 767 C C . VAL A 1 99 ? -8.159 7.200 7.591 1.00 97.75 99 VAL A C 1
ATOM 769 O O . VAL A 1 99 ? -7.977 5.994 7.744 1.00 97.75 99 VAL A O 1
ATOM 772 N N . ARG A 1 100 ? -9.340 7.703 7.232 1.00 97.88 100 ARG A N 1
ATOM 773 C CA . ARG A 1 100 ? -10.454 6.863 6.790 1.00 97.88 100 ARG A CA 1
ATOM 774 C C . ARG A 1 100 ? -10.159 6.372 5.373 1.00 97.88 100 ARG A C 1
ATOM 776 O O . ARG A 1 100 ? -9.954 7.203 4.496 1.00 97.88 100 ARG A O 1
ATOM 783 N N . LEU A 1 101 ? -10.145 5.058 5.167 1.00 98.12 101 LEU A N 1
ATOM 784 C CA . LEU A 1 101 ? -9.987 4.430 3.857 1.00 98.12 101 LEU A CA 1
ATOM 785 C C . LEU A 1 101 ? -11.319 3.832 3.419 1.00 98.12 101 LEU A C 1
ATOM 787 O O . LEU A 1 101 ? -11.869 2.951 4.087 1.00 98.12 101 LEU A O 1
ATOM 791 N N . GLU A 1 102 ? -11.828 4.315 2.297 1.00 98.50 102 GLU A N 1
ATOM 792 C CA . GLU A 1 102 ? -13.027 3.822 1.638 1.00 98.50 102 GLU A CA 1
ATOM 793 C C . GLU A 1 102 ? -12.671 2.770 0.570 1.00 98.50 102 GLU A C 1
ATOM 795 O O . GLU A 1 102 ? -11.507 2.511 0.248 1.00 98.50 102 GLU A O 1
ATOM 800 N N . SER A 1 103 ? -13.687 2.097 0.024 1.00 98.31 103 SER A N 1
ATOM 801 C CA . SER A 1 103 ? -13.461 1.126 -1.050 1.00 98.31 103 SER A CA 1
ATOM 802 C C . SER A 1 103 ? -12.907 1.810 -2.299 1.00 98.31 103 SER A C 1
ATOM 804 O O . SER A 1 103 ? -13.558 2.681 -2.867 1.00 98.31 103 SER A O 1
ATOM 806 N N . GLY A 1 104 ? -11.777 1.316 -2.796 1.00 97.44 104 GLY A N 1
ATOM 807 C CA . GLY A 1 104 ? -11.072 1.855 -3.957 1.00 97.44 104 GLY A CA 1
ATOM 808 C C . GLY A 1 104 ? -9.911 2.779 -3.595 1.00 97.44 104 GLY A C 1
ATOM 809 O O . GLY A 1 104 ? -9.134 3.119 -4.485 1.00 97.44 104 GLY A O 1
ATOM 810 N N . ASP A 1 105 ? -9.752 3.138 -2.319 1.00 98.00 105 ASP A N 1
ATOM 811 C CA . ASP A 1 105 ? -8.653 3.994 -1.888 1.00 98.00 105 ASP A CA 1
ATOM 812 C C . ASP A 1 105 ? -7.313 3.251 -1.897 1.00 98.00 105 ASP A C 1
ATOM 814 O O . ASP A 1 105 ? -7.216 2.059 -1.576 1.00 98.00 105 ASP A O 1
ATOM 818 N N . ALA A 1 106 ? -6.261 3.999 -2.227 1.00 97.44 106 ALA A N 1
ATOM 819 C CA . ALA A 1 106 ? -4.876 3.561 -2.160 1.00 97.44 106 ALA A CA 1
ATOM 820 C C . ALA A 1 106 ? -4.099 4.456 -1.187 1.00 97.44 106 ALA A C 1
ATOM 822 O O . ALA A 1 106 ? -4.078 5.677 -1.343 1.00 97.44 106 ALA A O 1
ATOM 823 N N . LEU A 1 107 ? -3.433 3.843 -0.210 1.00 96.81 107 LEU A N 1
ATOM 824 C CA . LEU A 1 107 ? -2.519 4.511 0.712 1.00 96.81 107 LEU A CA 1
ATOM 825 C C . LEU A 1 107 ? -1.085 4.080 0.400 1.00 96.81 107 LEU A C 1
ATOM 827 O O . LEU A 1 107 ? -0.805 2.885 0.296 1.00 96.81 107 LEU A O 1
ATOM 831 N N . LEU A 1 108 ? -0.183 5.049 0.245 1.00 95.81 108 LEU A N 1
ATOM 832 C CA . LEU A 1 108 ? 1.230 4.809 -0.037 1.00 95.81 108 LEU A CA 1
ATOM 833 C C . LEU A 1 108 ? 2.083 5.371 1.097 1.00 95.81 108 LEU A C 1
ATOM 835 O O . LEU A 1 108 ? 1.871 6.507 1.517 1.00 95.81 108 LEU A O 1
ATOM 839 N N . PHE A 1 109 ? 3.032 4.578 1.589 1.00 92.62 109 PHE A N 1
ATOM 840 C CA . PHE A 1 109 ? 3.949 4.974 2.660 1.00 92.62 109 PHE A CA 1
ATOM 841 C C . PHE A 1 109 ? 5.274 4.215 2.566 1.00 92.62 109 PHE A C 1
ATOM 843 O O . PHE A 1 109 ? 5.314 3.077 2.106 1.00 92.62 109 PHE A O 1
ATOM 850 N N . GLY A 1 110 ? 6.356 4.844 3.015 1.00 87.81 110 GLY A N 1
ATOM 851 C CA . GLY A 1 110 ? 7.727 4.344 2.895 1.00 87.81 110 GLY A CA 1
ATOM 852 C C . GLY A 1 110 ? 8.627 5.368 2.207 1.00 87.81 110 GLY A C 1
ATOM 853 O O . GLY A 1 110 ? 8.169 6.457 1.861 1.00 87.81 110 GLY A O 1
ATOM 854 N N . GLY A 1 111 ? 9.89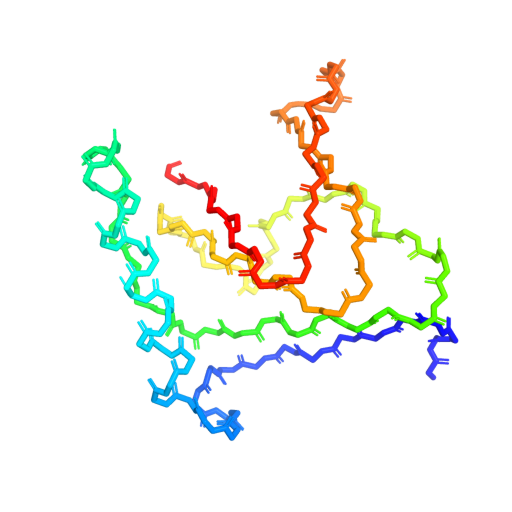4 5.005 2.023 1.00 82.12 111 GLY A N 1
ATOM 855 C CA . GLY A 1 111 ? 10.954 5.930 1.614 1.00 82.12 111 GLY A CA 1
ATOM 856 C C . GLY A 1 111 ? 12.014 6.127 2.681 1.00 82.12 111 GLY A C 1
ATOM 857 O O . GLY A 1 111 ? 11.701 5.942 3.879 1.00 82.12 111 GLY A O 1
#

Foldseek 3Di:
DPPFKDKDKDFLVVDDCSVVVQVVVQVVQVVVCVVPVVQDHDRRGMDIDMDGRDPDDDDDDDQPDPPHDPDQHKDKDADADDKDWDWDDDDPPDDTDIDIDDHGDIDIDGD